Protein AF-A0A943XY81-F1 (afdb_monomer_lite)

pLDDT: mean 93.25, std 5.8, range [68.31, 96.94]

Radius of gyration: 13.95 Å; chains: 1; bounding box: 32×20×35 Å

Secondary structure (DSSP, 8-state):
-PPPTTSSHHHHHHHHTSHHHHHGGGG-TTHHHHHHH--

Sequence (39 aa):
MKENKYDDQVFFEKYAQMARSKNGLGGAGEWSELKKLLP

Structure (mmCIF, N/CA/C/O backbone):
data_AF-A0A943XY81-F1
#
_entry.id   AF-A0A943XY81-F1
#
loop_
_atom_site.group_PDB
_atom_site.id
_atom_site.type_symbol
_atom_site.label_atom_id
_atom_site.label_alt_id
_atom_site.label_comp_id
_atom_site.label_asym_id
_atom_site.label_entity_id
_atom_site.label_seq_id
_atom_site.pdbx_PDB_ins_code
_atom_site.Cartn_x
_atom_site.Cartn_y
_atom_site.Cartn_z
_atom_site.occupancy
_atom_site.B_iso_or_equiv
_atom_site.auth_seq_id
_atom_site.auth_comp_id
_atom_site.auth_asym_id
_atom_site.auth_atom_id
_atom_site.pdbx_PDB_model_num
ATOM 1 N N . MET A 1 1 ? -22.315 -13.786 9.222 1.00 68.31 1 MET A N 1
ATOM 2 C CA . MET A 1 1 ? -21.333 -13.360 8.200 1.00 68.31 1 MET A CA 1
ATOM 3 C C . MET A 1 1 ? -20.024 -13.079 8.919 1.00 68.31 1 MET A C 1
ATOM 5 O O . MET A 1 1 ? -20.094 -12.639 10.057 1.00 68.31 1 MET A O 1
ATOM 9 N N . LYS A 1 2 ? -18.859 -13.386 8.334 1.00 75.94 2 LYS A N 1
ATOM 10 C CA . LYS A 1 2 ? -17.576 -12.951 8.916 1.00 75.94 2 LYS A CA 1
ATOM 11 C C . LYS A 1 2 ? -17.489 -11.432 8.773 1.00 75.94 2 LYS A C 1
ATOM 13 O O . LYS A 1 2 ? -17.670 -10.947 7.661 1.00 75.94 2 LYS A O 1
ATOM 18 N N . GLU A 1 3 ? -17.241 -10.719 9.867 1.00 82.75 3 GLU A N 1
ATOM 19 C CA . GLU A 1 3 ? -16.980 -9.278 9.823 1.00 82.75 3 GLU A CA 1
ATOM 20 C C . GLU A 1 3 ? -15.768 -8.992 8.939 1.00 82.75 3 GLU A C 1
ATOM 22 O O . GLU A 1 3 ? -14.746 -9.691 8.993 1.00 82.75 3 GLU A O 1
ATOM 27 N N . ASN A 1 4 ? -15.905 -7.981 8.086 1.00 90.88 4 ASN A N 1
ATOM 28 C CA . ASN A 1 4 ? -14.816 -7.533 7.252 1.00 90.88 4 ASN A CA 1
ATOM 29 C C . ASN A 1 4 ? -13.927 -6.595 8.077 1.00 90.88 4 ASN A C 1
ATOM 31 O O . ASN A 1 4 ? -14.376 -5.578 8.585 1.00 90.88 4 ASN A O 1
ATOM 35 N N . LYS A 1 5 ? -12.632 -6.902 8.170 1.00 86.81 5 LYS A N 1
ATOM 36 C CA . LYS A 1 5 ? -11.649 -6.068 8.884 1.0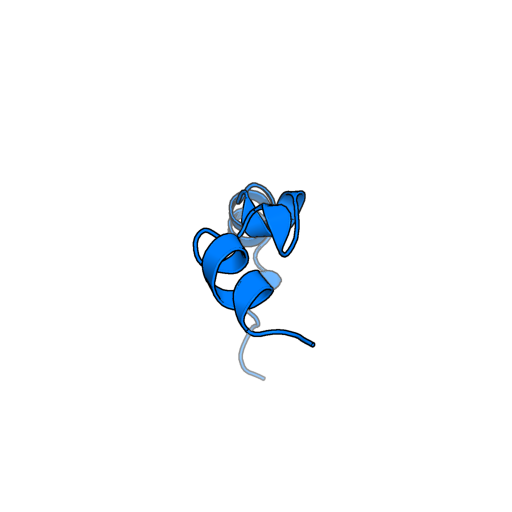0 86.81 5 LYS A CA 1
ATOM 37 C C . LYS A 1 5 ? -11.555 -4.626 8.363 1.00 86.81 5 LYS A C 1
ATOM 39 O O . LYS A 1 5 ? -11.011 -3.779 9.054 1.00 86.81 5 LYS A O 1
ATOM 44 N N . TYR A 1 6 ? -12.019 -4.364 7.140 1.00 91.06 6 TYR A N 1
ATOM 45 C CA . TYR A 1 6 ? -12.054 -3.020 6.560 1.00 91.06 6 TYR A CA 1
ATOM 46 C C . TYR A 1 6 ? -13.256 -2.186 7.033 1.00 91.06 6 TYR A C 1
ATOM 48 O O . TYR A 1 6 ? -13.264 -0.987 6.780 1.00 91.06 6 TYR A O 1
ATOM 56 N N . ASP A 1 7 ? -14.225 -2.796 7.723 1.00 92.50 7 ASP A N 1
ATOM 57 C CA . ASP A 1 7 ? -15.349 -2.085 8.347 1.00 92.50 7 ASP A CA 1
ATOM 58 C C . ASP A 1 7 ? -14.929 -1.437 9.682 1.00 92.50 7 ASP A C 1
ATOM 60 O O . ASP A 1 7 ? -15.574 -0.504 10.157 1.00 92.50 7 ASP A O 1
ATOM 64 N N . ASP A 1 8 ? -13.816 -1.889 10.277 1.00 95.50 8 ASP A N 1
ATOM 65 C CA . ASP A 1 8 ? -13.181 -1.215 11.409 1.00 95.50 8 ASP A CA 1
ATOM 66 C C . ASP A 1 8 ? -12.520 0.085 10.930 1.00 95.50 8 ASP A C 1
ATOM 68 O O . ASP A 1 8 ? -11.530 0.082 10.188 1.00 95.50 8 ASP A O 1
ATOM 72 N N . GLN A 1 9 ? -13.078 1.211 11.371 1.00 95.94 9 GLN A N 1
ATOM 73 C CA . GLN A 1 9 ? -12.650 2.539 10.945 1.00 95.94 9 GLN A CA 1
ATOM 74 C C . GLN A 1 9 ? -11.180 2.823 11.288 1.00 95.94 9 GLN A C 1
ATOM 76 O O . GLN A 1 9 ? -10.448 3.368 10.463 1.0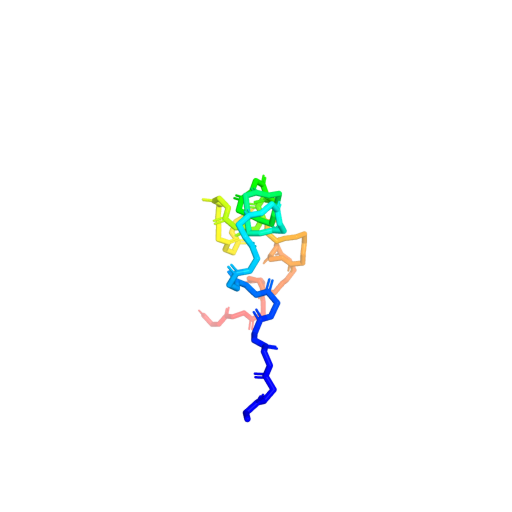0 95.94 9 GLN A O 1
ATOM 81 N N . VAL A 1 10 ? -10.712 2.412 12.469 1.00 96.31 10 VAL A N 1
ATOM 82 C CA . VAL A 1 10 ? -9.336 2.673 12.921 1.00 96.31 10 VAL A CA 1
ATOM 83 C C . VAL A 1 10 ? -8.332 1.882 12.083 1.00 96.31 10 VAL A C 1
ATOM 85 O O . VAL A 1 10 ? -7.264 2.389 11.718 1.00 96.31 10 VAL A O 1
ATOM 88 N N . PHE A 1 11 ? -8.659 0.634 11.762 1.00 95.44 11 PHE A N 1
ATOM 89 C CA . PHE A 1 11 ? -7.872 -0.197 10.866 1.00 95.44 11 PHE A CA 1
ATOM 90 C C . PHE A 1 11 ? -7.850 0.398 9.460 1.00 95.44 11 PHE A C 1
ATOM 92 O O . PHE A 1 11 ? -6.771 0.547 8.876 1.00 95.44 11 PHE A O 1
ATOM 99 N N . PHE A 1 12 ? -9.019 0.761 8.931 1.00 95.88 12 PHE A N 1
ATOM 100 C CA . PHE A 1 12 ? -9.136 1.309 7.587 1.00 95.88 12 PHE A CA 1
ATOM 101 C C . PHE A 1 12 ? -8.356 2.614 7.437 1.00 95.88 12 PHE A C 1
ATOM 103 O O . PHE A 1 12 ? -7.603 2.753 6.476 1.00 95.88 12 PHE A O 1
ATOM 110 N N . GLU A 1 13 ? -8.453 3.532 8.398 1.00 96.62 13 GLU A N 1
ATOM 111 C CA . GLU A 1 13 ? -7.720 4.800 8.370 1.00 96.62 13 GLU A CA 1
ATOM 112 C C . GLU A 1 13 ? -6.207 4.572 8.283 1.00 96.62 13 GLU A C 1
ATOM 114 O O . GLU A 1 13 ? -5.544 5.149 7.417 1.00 96.62 13 GLU A O 1
ATOM 119 N N . LYS A 1 14 ? -5.654 3.667 9.102 1.00 96.25 14 LYS A N 1
ATOM 120 C CA 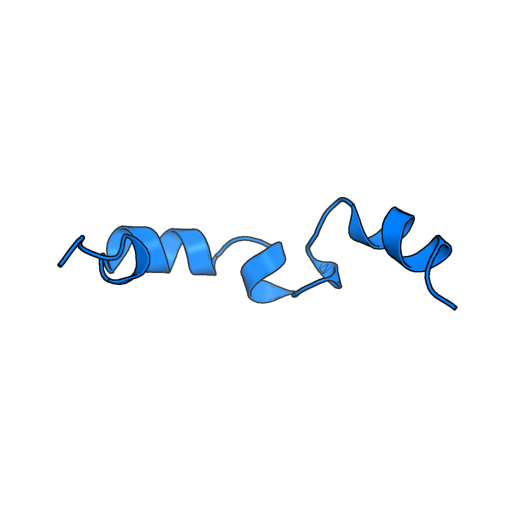. LYS A 1 14 ? -4.227 3.302 9.049 1.00 96.25 14 LYS A CA 1
ATOM 121 C C . LYS A 1 14 ? -3.856 2.639 7.724 1.00 96.25 14 LYS A C 1
ATOM 123 O O . LYS A 1 14 ? -2.841 2.989 7.119 1.00 96.25 14 LYS A O 1
ATOM 128 N N . TYR A 1 15 ? -4.681 1.706 7.257 1.00 95.69 15 TYR A N 1
ATOM 129 C CA . TYR A 1 15 ? -4.477 1.005 5.991 1.00 95.69 15 TYR A CA 1
ATOM 130 C C . TYR A 1 15 ? -4.513 1.963 4.787 1.00 95.69 15 TYR A C 1
ATOM 132 O O . TYR A 1 15 ? -3.689 1.859 3.874 1.00 95.69 15 TYR A O 1
ATOM 140 N N . ALA A 1 16 ? -5.411 2.949 4.802 1.00 95.69 16 ALA A N 1
ATOM 141 C CA . ALA A 1 16 ? -5.529 3.977 3.773 1.00 95.69 16 ALA A CA 1
ATOM 142 C C . ALA A 1 16 ? -4.284 4.878 3.697 1.00 95.69 16 ALA A C 1
ATOM 144 O O . ALA A 1 16 ? -3.988 5.429 2.638 1.00 95.69 16 ALA A O 1
ATOM 145 N N . GLN A 1 17 ? -3.507 4.996 4.782 1.00 96.94 17 GLN A N 1
ATOM 146 C CA . GLN A 1 17 ? -2.272 5.784 4.776 1.00 96.94 17 GLN A CA 1
ATOM 147 C C . GLN A 1 17 ? -1.074 5.091 4.119 1.00 96.94 17 GLN A C 1
ATOM 149 O O . GLN A 1 17 ? -0.075 5.769 3.852 1.00 96.94 17 GLN A O 1
ATOM 154 N N . MET A 1 18 ? -1.152 3.786 3.843 1.00 95.31 18 MET A N 1
ATOM 155 C CA . MET A 1 18 ? -0.055 3.036 3.227 1.00 95.31 18 MET A CA 1
ATOM 156 C C . MET A 1 18 ? 0.283 3.590 1.836 1.00 95.31 18 MET A C 1
ATOM 158 O O . MET A 1 18 ? -0.604 3.960 1.068 1.00 95.31 18 MET A O 1
ATOM 162 N N . ALA A 1 19 ? 1.572 3.594 1.477 1.00 96.12 19 ALA A N 1
ATOM 163 C CA . ALA A 1 19 ? 2.040 4.116 0.188 1.00 96.12 19 ALA A CA 1
ATOM 164 C C . ALA A 1 19 ? 1.329 3.456 -1.003 1.00 96.12 19 ALA A C 1
ATOM 166 O O . ALA A 1 19 ? 0.906 4.143 -1.928 1.00 96.12 19 ALA A O 1
ATOM 167 N N . ARG A 1 20 ? 1.115 2.135 -0.939 1.00 95.44 20 ARG A N 1
ATOM 168 C CA . ARG A 1 20 ? 0.352 1.385 -1.945 1.00 95.44 20 ARG A CA 1
ATOM 169 C C . ARG A 1 20 ? -1.117 1.815 -2.026 1.00 95.44 20 AR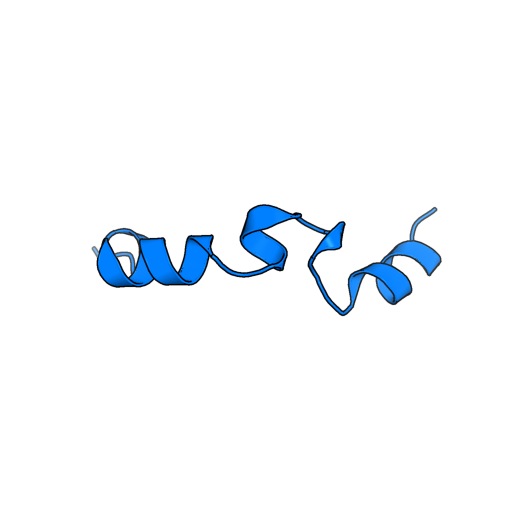G A C 1
ATOM 171 O O . ARG A 1 20 ? -1.669 1.851 -3.117 1.00 95.44 20 ARG A O 1
ATOM 178 N N . SER A 1 21 ? -1.741 2.152 -0.899 1.00 95.38 21 SER A N 1
ATOM 179 C CA . SER A 1 21 ? -3.131 2.626 -0.856 1.00 95.38 21 SER A CA 1
ATOM 180 C C . SER A 1 21 ? -3.272 4.022 -1.467 1.00 95.38 21 SER A C 1
ATOM 182 O O . SER A 1 21 ? -4.240 4.285 -2.171 1.00 95.38 21 SER A O 1
ATOM 184 N N . LYS A 1 22 ? -2.287 4.901 -1.248 1.00 96.50 22 LYS A N 1
ATOM 185 C CA . LYS A 1 22 ? -2.284 6.279 -1.769 1.00 96.50 22 LYS A CA 1
ATOM 186 C C . LYS A 1 22 ? -1.864 6.383 -3.232 1.00 96.50 22 LYS A C 1
ATOM 188 O O . LYS A 1 22 ? -2.484 7.101 -4.005 1.00 96.50 22 LYS A O 1
ATOM 193 N N . ASN A 1 23 ? -0.802 5.673 -3.603 1.00 96.12 23 ASN A N 1
ATOM 194 C CA . ASN A 1 23 ? -0.124 5.835 -4.891 1.00 96.12 23 ASN A CA 1
ATOM 195 C C . ASN A 1 23 ? -0.391 4.657 -5.847 1.00 96.12 23 ASN A C 1
ATOM 197 O O . ASN A 1 23 ? 0.229 4.559 -6.908 1.00 96.12 23 ASN A O 1
ATOM 201 N N . GLY A 1 24 ? -1.274 3.728 -5.464 1.00 94.56 24 GLY A N 1
ATOM 202 C CA . GLY A 1 24 ? -1.598 2.537 -6.244 1.00 94.56 24 GLY A CA 1
ATOM 203 C C . GLY A 1 24 ? -0.370 1.663 -6.505 1.00 94.56 24 GLY A C 1
ATOM 204 O O . GLY A 1 24 ? 0.469 1.453 -5.626 1.00 94.56 24 GLY A O 1
ATOM 205 N N . LEU A 1 25 ? -0.247 1.167 -7.740 1.00 94.38 25 LEU A N 1
ATOM 206 C CA . LEU A 1 25 ? 0.913 0.385 -8.177 1.00 94.38 25 LEU A CA 1
ATOM 207 C C 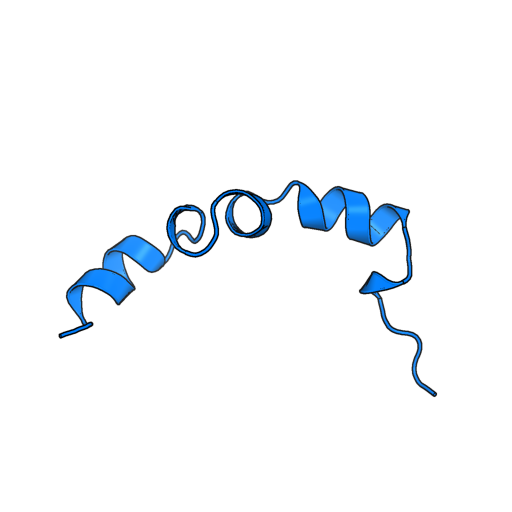. LEU A 1 25 ? 2.224 1.163 -7.995 1.00 94.38 25 LEU A C 1
ATOM 209 O O . LEU A 1 25 ? 3.196 0.590 -7.525 1.00 94.38 25 LEU A O 1
ATOM 213 N N . GLY A 1 26 ? 2.235 2.480 -8.224 1.00 94.62 26 GLY A N 1
ATOM 214 C CA . GLY A 1 26 ? 3.415 3.324 -7.998 1.00 94.62 26 GLY A CA 1
ATOM 215 C C . GLY A 1 26 ? 3.935 3.324 -6.554 1.00 94.62 26 GLY A C 1
ATOM 216 O O . GLY A 1 26 ? 5.108 3.601 -6.333 1.00 94.62 26 GLY A O 1
ATOM 217 N N . GLY A 1 27 ? 3.085 2.998 -5.575 1.00 94.94 27 GLY A N 1
ATOM 218 C CA . GLY A 1 27 ? 3.461 2.862 -4.164 1.00 94.94 27 GLY A CA 1
ATOM 219 C C . GLY A 1 27 ? 3.756 1.431 -3.715 1.00 94.94 27 GLY A C 1
ATOM 220 O O . GLY A 1 27 ? 3.985 1.212 -2.524 1.00 94.94 27 GLY A O 1
ATOM 221 N N . ALA A 1 28 ? 3.705 0.450 -4.618 1.00 95.44 28 ALA A N 1
ATOM 222 C CA . ALA A 1 28 ? 4.077 -0.926 -4.319 1.00 95.44 28 ALA A CA 1
ATOM 223 C C . ALA A 1 28 ? 5.576 -1.130 -4.584 1.00 95.44 28 ALA A C 1
ATOM 225 O O . ALA A 1 28 ? 6.043 -0.860 -5.685 1.00 95.44 28 ALA A O 1
ATOM 226 N N . GLY A 1 29 ? 6.319 -1.638 -3.594 1.00 93.19 29 GLY A N 1
ATOM 227 C CA . GLY A 1 29 ? 7.774 -1.832 -3.712 1.00 93.19 29 GLY A CA 1
ATOM 228 C C . GLY A 1 29 ? 8.180 -2.704 -4.905 1.00 93.19 29 GLY A C 1
ATOM 229 O O . GLY A 1 29 ? 9.116 -2.377 -5.619 1.00 93.19 29 GLY A O 1
ATOM 230 N N . GLU A 1 30 ? 7.397 -3.744 -5.190 1.00 95.44 30 GLU A N 1
ATOM 231 C CA . GLU A 1 30 ? 7.639 -4.677 -6.300 1.00 95.44 30 GLU A CA 1
ATOM 232 C C . GLU A 1 30 ? 7.207 -4.134 -7.672 1.00 95.44 30 GLU A C 1
ATOM 234 O O . GLU A 1 30 ? 7.414 -4.784 -8.697 1.00 95.44 30 GLU A O 1
ATOM 239 N N . TRP A 1 31 ? 6.563 -2.962 -7.734 1.00 95.38 31 TRP A N 1
ATOM 240 C CA . TRP A 1 31 ? 5.999 -2.473 -8.990 1.00 95.38 31 TRP A CA 1
ATOM 241 C C . TRP A 1 31 ? 7.059 -2.166 -10.037 1.00 95.38 31 TRP A C 1
ATOM 243 O O . TRP A 1 31 ? 6.832 -2.430 -11.215 1.00 95.38 31 TRP A O 1
ATOM 253 N N . SER A 1 32 ? 8.220 -1.647 -9.633 1.00 94.25 32 SER A N 1
ATOM 254 C CA . SER A 1 32 ? 9.310 -1.373 -10.573 1.00 94.25 32 SER A CA 1
ATOM 255 C C . SER A 1 32 ? 9.805 -2.638 -11.265 1.00 94.25 32 SER A C 1
ATOM 257 O O . SER A 1 32 ? 10.135 -2.576 -12.445 1.00 94.25 32 SER A O 1
ATOM 259 N N . GLU A 1 33 ? 9.834 -3.772 -10.561 1.00 96.31 33 GLU A N 1
ATOM 260 C CA . GLU A 1 33 ? 10.219 -5.059 -11.1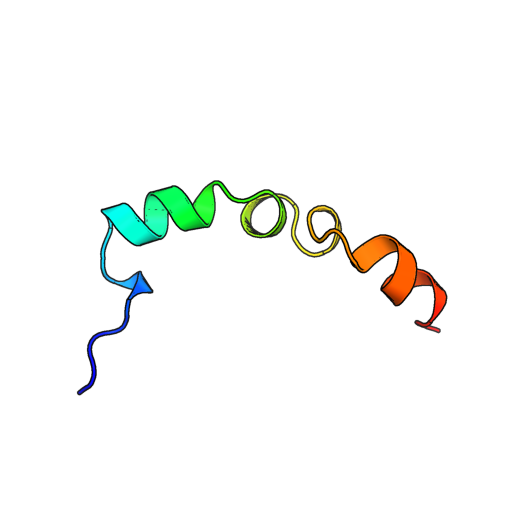41 1.00 96.31 33 GLU A CA 1
ATOM 261 C C . GLU A 1 33 ? 9.093 -5.644 -11.991 1.00 96.31 33 GLU A C 1
ATOM 263 O O . GLU A 1 33 ? 9.323 -5.985 -13.150 1.00 96.31 33 GLU A O 1
ATOM 268 N N . LEU A 1 34 ? 7.859 -5.668 -11.475 1.00 95.75 34 LEU A N 1
ATOM 269 C CA . LEU A 1 34 ? 6.706 -6.173 -12.225 1.00 95.75 34 LEU A CA 1
ATOM 270 C C . LEU A 1 34 ? 6.505 -5.411 -13.542 1.00 95.75 34 LEU A C 1
ATOM 272 O O . LEU A 1 34 ? 6.251 -6.026 -14.573 1.00 95.75 34 LEU A O 1
ATOM 276 N N . LYS A 1 35 ? 6.666 -4.084 -13.532 1.00 95.88 35 LYS A N 1
ATOM 277 C CA . LYS A 1 35 ? 6.509 -3.238 -14.721 1.00 95.88 35 LYS A CA 1
ATOM 278 C C . LYS A 1 35 ? 7.457 -3.630 -15.859 1.00 95.88 35 LYS A C 1
ATOM 280 O O . LYS A 1 35 ? 7.076 -3.477 -17.012 1.00 95.88 35 LYS A O 1
ATOM 285 N N . LYS A 1 36 ? 8.657 -4.148 -15.566 1.00 96.50 36 LYS A N 1
ATOM 286 C CA . LYS A 1 36 ? 9.611 -4.613 -16.595 1.00 96.50 36 LYS A CA 1
ATOM 287 C C . LYS A 1 36 ? 9.141 -5.880 -17.316 1.00 96.50 36 LYS A C 1
ATOM 289 O O . LYS A 1 36 ? 9.654 -6.182 -18.386 1.00 96.50 36 LYS A O 1
ATOM 294 N N . LEU A 1 37 ? 8.223 -6.631 -16.708 1.00 96.50 37 LEU A N 1
ATOM 295 C CA . LEU A 1 37 ? 7.713 -7.906 -17.219 1.00 96.50 37 LEU A CA 1
ATOM 296 C C . LEU A 1 37 ? 6.396 -7.756 -17.990 1.00 96.50 37 LEU A C 1
ATOM 298 O O . LEU A 1 37 ? 5.933 -8.722 -18.595 1.00 96.50 37 LEU A O 1
ATOM 302 N N . LEU A 1 38 ? 5.767 -6.582 -17.927 1.00 93.25 38 LEU A N 1
ATOM 303 C CA . LEU A 1 38 ? 4.522 -6.304 -18.633 1.00 93.25 38 LEU A CA 1
ATOM 304 C C . LEU A 1 38 ? 4.824 -5.868 -20.081 1.00 93.25 38 LEU A C 1
ATOM 306 O O . LEU A 1 38 ? 5.815 -5.165 -20.287 1.00 93.25 38 LEU A O 1
ATOM 310 N N . PRO A 1 39 ? 4.006 -6.300 -21.062 1.00 87.00 39 PRO A N 1
ATOM 311 C CA . PRO A 1 39 ? 4.172 -5.949 -22.473 1.00 87.00 39 PRO A CA 1
ATOM 312 C C . PRO A 1 39 ? 3.967 -4.456 -22.758 1.00 87.00 39 PRO A C 1
ATOM 314 O O . PRO A 1 39 ? 3.190 -3.802 -22.020 1.00 87.00 39 PRO A O 1
#

Foldseek 3Di:
DPDDPCVPPVSVVVVCPQQCNPVPLVRDPCSVVVVVVDD